Protein AF-A0A7G2LZW8-F1 (afdb_monomer)

Foldseek 3Di:
DPDAQEDEEEDPLDWDWDWDPDDDPPQPQATRIYTYHHAQDDPDAPVAFHWGWDWDDDPFKTKIFIFGQDPVVNDTDTPDIWMATSNRRHTDD

Sequence (93 aa):
DCGADLILSGHLHIWHAGTFAHPAPEHDGHLAIQLHAGTSLSSRQRGEPNDFNLIDISPLHVNLARISFDDSKKAFTKAEARQFDRASGEFVV

Structure (mmCIF, N/CA/C/O backbone):
data_AF-A0A7G2LZW8-F1
#
_entry.id   AF-A0A7G2LZW8-F1
#
loop_
_atom_site.group_PDB
_atom_site.id
_atom_site.type_symbol
_atom_site.label_atom_id
_atom_site.label_alt_id
_atom_site.label_comp_id
_atom_site.label_asym_id
_atom_site.label_entity_id
_atom_site.label_seq_id
_atom_site.pdbx_PDB_ins_code
_atom_site.Cartn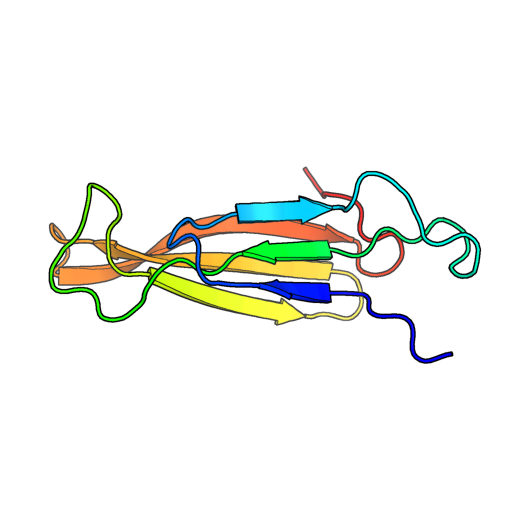_x
_atom_site.Cartn_y
_atom_site.Cartn_z
_atom_site.occupancy
_atom_site.B_iso_or_equiv
_atom_site.auth_seq_id
_atom_site.auth_comp_id
_atom_site.auth_asym_id
_atom_site.auth_atom_id
_atom_site.pdbx_PDB_model_num
ATOM 1 N N . ASP A 1 1 ? 21.431 -7.153 -9.621 1.00 53.16 1 ASP A N 1
ATOM 2 C CA . ASP A 1 1 ? 20.778 -6.222 -8.686 1.00 53.16 1 ASP A CA 1
ATOM 3 C C . ASP A 1 1 ? 19.453 -6.773 -8.211 1.00 53.16 1 ASP A C 1
ATOM 5 O O . ASP A 1 1 ? 18.742 -7.390 -8.995 1.00 53.16 1 ASP A O 1
ATOM 9 N N . CYS A 1 2 ? 19.144 -6.615 -6.928 1.00 57.41 2 CYS A N 1
ATOM 10 C CA . CYS A 1 2 ? 17.820 -6.886 -6.376 1.00 57.41 2 CYS A CA 1
ATOM 11 C C . CYS A 1 2 ? 17.090 -5.548 -6.226 1.00 57.41 2 CYS A C 1
ATOM 13 O O . CYS A 1 2 ? 17.040 -4.968 -5.144 1.00 57.41 2 CYS A O 1
ATOM 15 N N . GLY A 1 3 ? 16.593 -5.033 -7.349 1.00 76.75 3 GLY A N 1
ATOM 16 C CA . GLY A 1 3 ? 15.758 -3.842 -7.371 1.00 76.75 3 GLY A CA 1
ATOM 17 C C . GLY A 1 3 ? 14.494 -4.023 -6.535 1.00 76.75 3 GLY A C 1
ATOM 18 O O . GLY A 1 3 ? 13.851 -5.065 -6.627 1.00 76.75 3 GLY A O 1
ATOM 19 N N . ALA A 1 4 ? 14.155 -3.044 -5.696 1.00 85.31 4 ALA A N 1
ATOM 20 C CA . ALA A 1 4 ? 12.954 -3.101 -4.868 1.00 85.31 4 ALA A CA 1
ATOM 21 C C . ALA A 1 4 ? 11.782 -2.375 -5.545 1.00 85.31 4 ALA A C 1
ATOM 23 O O . ALA A 1 4 ? 11.878 -1.176 -5.798 1.00 85.31 4 ALA A O 1
ATOM 24 N N . ASP A 1 5 ? 10.668 -3.083 -5.747 1.00 88.25 5 ASP A N 1
ATOM 25 C CA . ASP A 1 5 ? 9.424 -2.503 -6.283 1.00 88.25 5 ASP A CA 1
ATOM 26 C C . ASP A 1 5 ? 8.602 -1.770 -5.206 1.00 88.25 5 ASP A C 1
ATOM 28 O O . ASP A 1 5 ? 7.831 -0.858 -5.493 1.00 88.25 5 ASP A O 1
ATOM 32 N N . LEU A 1 6 ? 8.742 -2.179 -3.939 1.00 92.31 6 LEU A N 1
ATOM 33 C CA . LEU A 1 6 ? 7.995 -1.643 -2.800 1.00 92.31 6 LEU A CA 1
ATOM 34 C C . LEU A 1 6 ? 8.914 -1.465 -1.590 1.00 92.31 6 LEU A C 1
ATOM 36 O O . LEU A 1 6 ? 9.520 -2.420 -1.101 1.00 92.31 6 LEU A O 1
ATOM 40 N N . ILE A 1 7 ? 8.962 -0.245 -1.065 1.00 92.75 7 ILE A N 1
ATOM 41 C CA . ILE A 1 7 ? 9.725 0.130 0.125 1.00 92.75 7 ILE A CA 1
ATOM 42 C C . ILE A 1 7 ? 8.754 0.384 1.277 1.00 92.75 7 ILE A C 1
ATOM 44 O O . ILE A 1 7 ? 7.895 1.266 1.216 1.00 92.75 7 ILE A O 1
ATOM 48 N N . LEU A 1 8 ? 8.923 -0.384 2.356 1.00 95.56 8 LEU A N 1
ATOM 49 C CA . LEU A 1 8 ? 8.127 -0.279 3.577 1.00 95.56 8 LEU A CA 1
ATOM 50 C C . LEU A 1 8 ? 8.862 0.572 4.613 1.00 95.56 8 LEU A C 1
ATOM 52 O O . LEU A 1 8 ? 10.011 0.297 4.953 1.00 95.56 8 LEU A O 1
ATOM 56 N N . SER A 1 9 ? 8.200 1.607 5.118 1.00 93.81 9 SER A N 1
ATOM 57 C CA . SER A 1 9 ? 8.747 2.552 6.097 1.00 93.81 9 SER A CA 1
ATOM 58 C C . SER A 1 9 ? 7.787 2.763 7.272 1.00 93.81 9 SER A C 1
ATOM 60 O O . SER A 1 9 ? 6.599 2.462 7.188 1.00 93.81 9 SER A O 1
ATOM 62 N N . GLY A 1 10 ? 8.309 3.264 8.391 1.00 90.31 10 GLY A N 1
ATOM 63 C CA . GLY A 1 10 ? 7.544 3.574 9.604 1.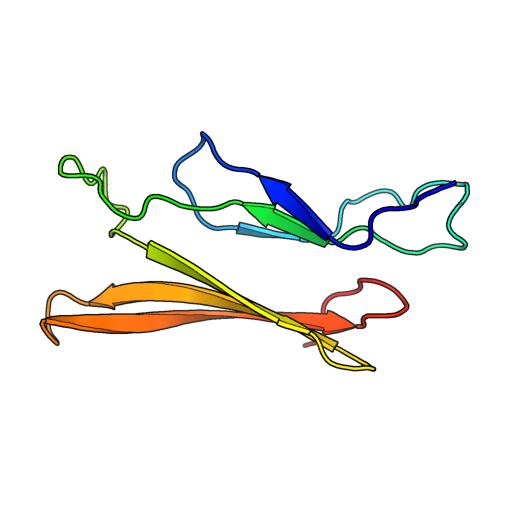00 90.31 10 GLY A CA 1
ATOM 64 C C . GLY A 1 10 ? 8.148 4.773 10.336 1.00 90.31 10 GLY A C 1
ATOM 65 O O . GLY A 1 10 ? 8.763 5.621 9.706 1.00 90.31 10 GLY A O 1
ATOM 66 N N . HIS A 1 11 ? 8.030 4.850 11.663 1.00 89.00 11 HIS A N 1
ATOM 67 C CA . HIS A 1 11 ? 8.568 5.926 12.525 1.00 89.00 11 HIS A CA 1
ATOM 68 C C . HIS A 1 11 ? 7.752 7.229 12.587 1.00 89.00 11 HIS A C 1
ATOM 70 O O . HIS A 1 11 ? 7.612 7.775 13.677 1.00 89.00 11 HIS A O 1
ATOM 76 N N . LEU A 1 12 ? 7.156 7.712 11.491 1.00 86.75 12 LEU A N 1
ATOM 77 C CA . LEU A 1 12 ? 6.397 8.984 11.544 1.00 86.75 12 LEU A CA 1
ATOM 78 C C . LEU A 1 12 ? 4.971 8.842 12.099 1.00 86.75 12 LEU A C 1
ATOM 80 O O . LEU A 1 12 ? 4.350 9.855 12.399 1.00 86.75 12 LEU A O 1
ATOM 84 N N . HIS A 1 13 ? 4.464 7.612 12.251 1.00 88.38 13 HIS A N 1
ATOM 85 C CA . HIS A 1 13 ? 3.107 7.317 12.739 1.00 88.38 13 HIS A CA 1
ATOM 86 C C . HIS A 1 13 ? 2.002 7.955 11.874 1.00 88.38 13 HIS A C 1
ATOM 88 O O . HIS A 1 13 ? 0.935 8.295 12.376 1.00 88.38 13 HIS A O 1
ATOM 94 N N . ILE A 1 14 ? 2.267 8.118 10.578 1.00 87.81 14 ILE A N 1
ATOM 95 C CA . ILE A 1 14 ? 1.345 8.688 9.595 1.00 87.81 14 ILE A CA 1
ATOM 96 C C . ILE A 1 14 ? 1.253 7.694 8.445 1.00 87.81 14 ILE A C 1
ATOM 98 O O . ILE A 1 14 ? 2.264 7.141 8.027 1.00 87.81 14 ILE A O 1
ATOM 102 N N . TRP A 1 15 ? 0.059 7.456 7.924 1.00 93.62 15 TRP A N 1
ATOM 103 C CA . TRP A 1 15 ? -0.086 6.610 6.749 1.00 93.62 15 TRP A CA 1
ATOM 104 C C . TRP A 1 15 ? 0.179 7.400 5.463 1.00 93.62 15 TRP A C 1
ATOM 106 O O . TRP A 1 15 ? -0.322 8.513 5.308 1.00 93.62 15 TRP A O 1
ATOM 116 N N . HIS A 1 16 ? 0.934 6.822 4.529 1.00 94.50 16 HIS A N 1
ATOM 117 C CA . HIS A 1 16 ? 1.123 7.382 3.188 1.00 94.50 16 HIS A CA 1
ATOM 118 C C . HIS A 1 16 ? 1.440 6.278 2.178 1.00 94.50 16 HIS A C 1
ATOM 120 O O . HIS A 1 16 ? 2.230 5.384 2.477 1.00 94.50 16 HIS A O 1
ATOM 126 N N . ALA A 1 17 ? 0.893 6.378 0.967 1.00 96.25 17 ALA A N 1
ATOM 127 C CA . ALA A 1 17 ? 1.279 5.540 -0.162 1.00 96.25 17 ALA A CA 1
ATOM 128 C C . ALA A 1 17 ? 1.443 6.386 -1.430 1.00 96.25 17 ALA A C 1
ATOM 130 O O . ALA A 1 17 ? 0.532 7.126 -1.801 1.00 96.25 17 ALA A O 1
ATOM 131 N N . GLY A 1 18 ? 2.585 6.250 -2.102 1.00 94.56 18 GLY A N 1
ATOM 132 C CA . GLY A 1 18 ? 2.915 6.985 -3.326 1.00 94.56 18 GLY A CA 1
ATOM 133 C C . GLY A 1 18 ? 4.130 6.390 -4.032 1.00 94.56 18 GLY A C 1
ATOM 134 O O . GLY A 1 18 ? 4.637 5.356 -3.612 1.00 94.56 18 GLY A O 1
ATOM 135 N N . THR A 1 19 ? 4.606 7.038 -5.090 1.00 92.25 19 THR A N 1
ATOM 136 C CA . THR A 1 19 ? 5.823 6.636 -5.809 1.00 92.25 19 THR A CA 1
ATOM 137 C C . THR A 1 19 ? 6.996 7.535 -5.444 1.00 92.25 19 THR A C 1
ATOM 139 O O . THR A 1 19 ? 6.813 8.703 -5.089 1.00 92.25 19 THR A O 1
ATOM 142 N N . PHE A 1 20 ? 8.220 7.018 -5.541 1.00 87.25 20 PHE A N 1
ATOM 143 C CA . PHE A 1 20 ? 9.396 7.885 -5.511 1.00 87.25 20 PHE A CA 1
ATOM 144 C C . PHE A 1 20 ? 9.441 8.753 -6.775 1.00 87.25 20 PHE A C 1
ATOM 146 O O . PHE A 1 20 ? 9.144 8.291 -7.870 1.00 87.25 20 PHE A O 1
ATOM 153 N N . ALA A 1 21 ? 9.834 10.021 -6.628 1.00 79.44 21 ALA A N 1
ATOM 154 C CA . ALA A 1 21 ? 9.831 10.992 -7.728 1.00 79.44 21 ALA A CA 1
ATOM 155 C C . ALA A 1 21 ? 10.870 10.703 -8.826 1.00 79.44 21 ALA A C 1
ATOM 157 O O . ALA A 1 21 ? 10.751 11.214 -9.939 1.00 79.44 21 ALA A O 1
ATOM 158 N N . HIS A 1 22 ? 11.905 9.922 -8.511 1.00 77.12 22 HIS A N 1
ATOM 159 C CA . HIS A 1 22 ? 12.990 9.615 -9.432 1.00 77.12 22 HIS A CA 1
ATOM 160 C C . HIS A 1 22 ? 13.103 8.100 -9.616 1.00 77.12 22 HIS A C 1
ATOM 162 O O . HIS A 1 22 ? 13.322 7.402 -8.621 1.00 77.12 22 HIS A O 1
ATOM 168 N N . PRO A 1 23 ? 12.978 7.590 -10.855 1.00 72.88 23 PRO A N 1
ATOM 169 C CA . PRO A 1 23 ? 13.265 6.192 -11.137 1.00 72.88 23 PRO A CA 1
ATOM 170 C C . PRO A 1 23 ? 14.747 5.916 -10.882 1.00 72.88 23 PRO A C 1
ATOM 172 O O . PRO A 1 23 ? 15.603 6.776 -11.118 1.00 72.88 23 PRO A O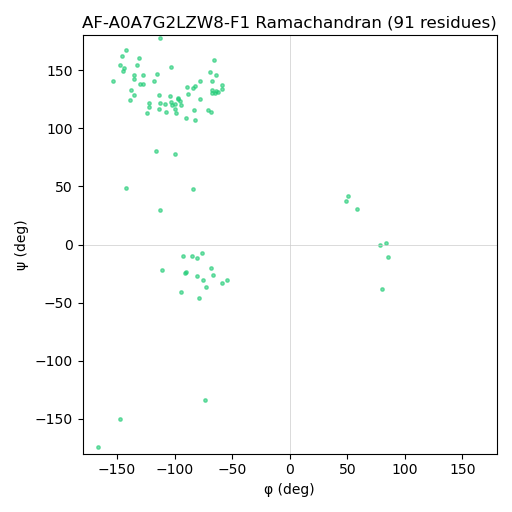 1
AT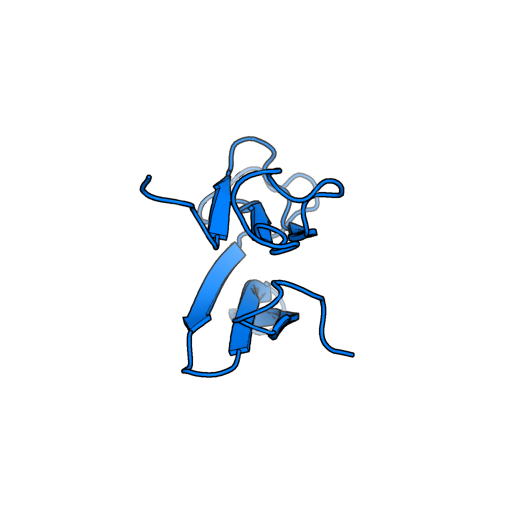OM 175 N N . ALA A 1 24 ? 15.059 4.708 -10.414 1.00 67.38 24 ALA A N 1
ATOM 176 C CA . ALA A 1 24 ? 16.444 4.263 -10.366 1.00 67.38 24 ALA A CA 1
ATOM 177 C C . ALA A 1 24 ? 16.966 4.158 -11.816 1.00 67.38 24 ALA A C 1
ATOM 179 O O . ALA A 1 24 ? 16.287 3.543 -12.644 1.00 67.38 24 ALA A O 1
ATOM 180 N N . PRO A 1 25 ? 18.135 4.739 -12.156 1.00 63.88 25 PRO A N 1
ATOM 181 C CA . PRO A 1 25 ? 18.675 4.704 -13.519 1.00 63.88 25 PRO A CA 1
ATOM 182 C C . PRO A 1 25 ? 18.811 3.282 -14.078 1.00 63.88 25 PRO A C 1
ATOM 184 O O . PRO A 1 25 ? 18.675 3.073 -15.280 1.00 63.88 25 PRO A O 1
ATOM 187 N N . GLU A 1 26 ? 19.053 2.306 -13.202 1.00 69.56 26 GLU A N 1
ATOM 188 C CA . GLU A 1 26 ? 19.156 0.885 -13.537 1.00 69.56 26 GLU A CA 1
ATOM 189 C C . GLU A 1 26 ? 17.819 0.159 -13.800 1.00 69.56 26 GLU A C 1
ATOM 191 O O . GLU A 1 26 ? 17.854 -0.996 -14.221 1.00 69.56 26 GLU A O 1
ATOM 196 N N . HIS A 1 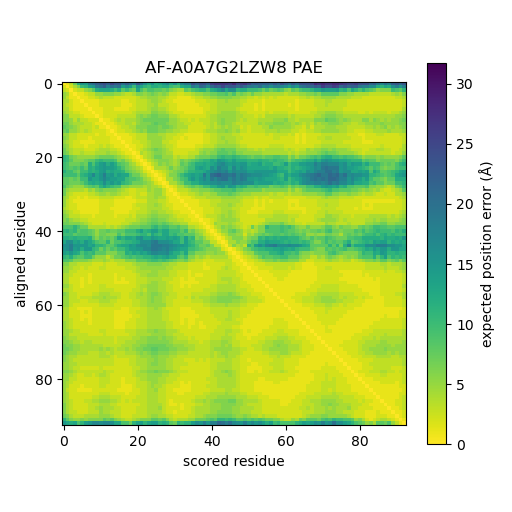27 ? 16.650 0.775 -13.578 1.00 68.56 27 HIS A N 1
ATOM 197 C CA . HIS A 1 27 ? 15.351 0.076 -13.601 1.00 68.56 27 HIS A CA 1
ATOM 198 C C . HIS A 1 27 ? 14.402 0.473 -14.747 1.00 68.56 27 HIS A C 1
ATOM 200 O O . HIS A 1 27 ? 13.189 0.422 -14.574 1.00 68.56 27 HIS A O 1
ATOM 206 N N . ASP A 1 28 ? 14.917 0.877 -15.912 1.00 75.31 28 ASP A N 1
ATOM 207 C CA . ASP A 1 28 ? 14.108 1.109 -17.131 1.00 75.31 28 ASP A CA 1
ATOM 208 C C . ASP A 1 28 ? 12.852 1.989 -16.910 1.00 75.31 28 ASP A C 1
ATOM 210 O O . ASP A 1 28 ? 11.773 1.744 -17.441 1.00 75.31 28 ASP A O 1
ATOM 214 N N . GLY A 1 29 ? 12.974 3.010 -16.053 1.00 77.38 29 GLY A N 1
ATOM 215 C CA . GLY A 1 29 ? 11.874 3.926 -15.732 1.00 77.38 29 GLY A CA 1
ATOM 216 C C . GLY A 1 29 ? 10.891 3.446 -14.656 1.00 77.38 29 GLY A C 1
ATOM 217 O O . GLY A 1 29 ? 9.976 4.198 -14.328 1.00 77.38 29 GLY A O 1
ATOM 218 N N . HIS A 1 30 ? 11.085 2.266 -14.059 1.00 84.44 30 HIS A N 1
ATOM 219 C CA . HIS A 1 30 ? 10.281 1.791 -12.930 1.00 84.44 30 HIS A CA 1
ATOM 220 C C . HIS A 1 30 ? 10.425 2.704 -11.702 1.00 84.44 30 HIS A C 1
ATOM 222 O O . HIS A 1 30 ? 11.537 3.021 -11.253 1.00 84.44 30 HIS A O 1
ATOM 228 N N . LEU A 1 31 ? 9.286 3.085 -11.124 1.00 89.25 31 LEU A N 1
ATOM 229 C CA . LEU A 1 31 ? 9.204 3.869 -9.898 1.00 89.25 31 LEU A CA 1
ATOM 230 C C . LEU A 1 31 ? 8.932 2.944 -8.714 1.00 89.25 31 LEU A C 1
ATOM 232 O O . LEU A 1 31 ? 7.858 2.361 -8.608 1.00 89.25 31 LEU A O 1
ATOM 236 N N . ALA A 1 32 ? 9.868 2.875 -7.767 1.00 91.00 32 ALA A N 1
ATOM 237 C CA . ALA A 1 32 ? 9.599 2.174 -6.520 1.00 91.00 32 ALA A CA 1
ATOM 238 C C . ALA A 1 32 ? 8.383 2.802 -5.812 1.00 91.00 32 ALA A C 1
ATOM 240 O O . ALA A 1 32 ? 8.242 4.030 -5.719 1.00 91.00 32 ALA A O 1
ATOM 241 N N . ILE A 1 33 ? 7.512 1.952 -5.282 1.00 94.38 33 ILE A N 1
ATOM 242 C CA . ILE A 1 33 ? 6.365 2.356 -4.477 1.00 94.38 33 ILE A CA 1
ATOM 243 C C . ILE A 1 33 ? 6.845 2.556 -3.037 1.00 94.38 33 ILE A C 1
ATOM 245 O O . ILE A 1 33 ? 7.568 1.732 -2.479 1.00 94.38 33 ILE A O 1
ATOM 249 N N . GLN A 1 34 ? 6.431 3.645 -2.405 1.00 94.69 34 GLN A N 1
ATOM 250 C CA . GLN A 1 34 ? 6.661 3.922 -0.995 1.00 94.69 34 GLN A CA 1
ATOM 251 C C . GLN A 1 34 ? 5.377 3.688 -0.205 1.00 94.69 34 GLN A C 1
ATOM 253 O O . GLN A 1 34 ? 4.343 4.285 -0.505 1.00 94.69 34 GLN A O 1
ATOM 258 N N . LEU A 1 35 ? 5.465 2.890 0.859 1.00 96.62 35 LEU A N 1
ATOM 259 C CA . LEU A 1 35 ? 4.402 2.736 1.846 1.00 96.62 35 LEU A CA 1
ATOM 260 C C . LEU A 1 35 ? 4.916 3.095 3.240 1.00 96.62 35 LEU A C 1
ATOM 262 O O . LEU A 1 35 ? 5.800 2.429 3.782 1.00 96.62 35 LEU A O 1
ATOM 266 N N . HIS A 1 36 ? 4.322 4.124 3.837 1.00 95.56 36 HIS A N 1
ATOM 267 C CA . HIS A 1 36 ? 4.579 4.539 5.210 1.00 95.56 36 HIS A CA 1
ATOM 268 C C . HIS A 1 36 ? 3.489 4.013 6.137 1.00 95.56 36 HIS A C 1
ATOM 270 O O . HIS A 1 36 ? 2.307 4.288 5.938 1.00 95.56 36 HIS A O 1
ATOM 276 N N . ALA A 1 37 ? 3.879 3.227 7.134 1.00 92.88 37 ALA A N 1
ATOM 277 C CA . ALA A 1 37 ? 2.971 2.716 8.147 1.00 92.88 37 ALA A CA 1
ATOM 278 C C . ALA A 1 37 ? 2.639 3.787 9.196 1.00 92.88 37 ALA A C 1
ATOM 280 O O . ALA A 1 37 ? 3.518 4.527 9.655 1.00 92.88 37 ALA A O 1
ATOM 281 N N . GLY A 1 38 ? 1.372 3.802 9.621 1.00 90.75 38 GLY A N 1
ATOM 282 C CA . GLY A 1 38 ? 0.933 4.504 10.818 1.00 90.75 38 GLY A CA 1
ATOM 283 C C . GLY A 1 38 ? 1.378 3.775 12.089 1.00 90.75 38 GLY A C 1
ATOM 284 O O . GLY A 1 38 ? 2.535 3.374 12.240 1.00 90.75 38 GLY A O 1
ATOM 285 N N . THR A 1 39 ? 0.466 3.609 13.042 1.00 89.06 39 THR A N 1
ATOM 286 C CA . THR A 1 39 ? 0.732 2.876 14.288 1.00 89.06 39 THR A CA 1
ATOM 2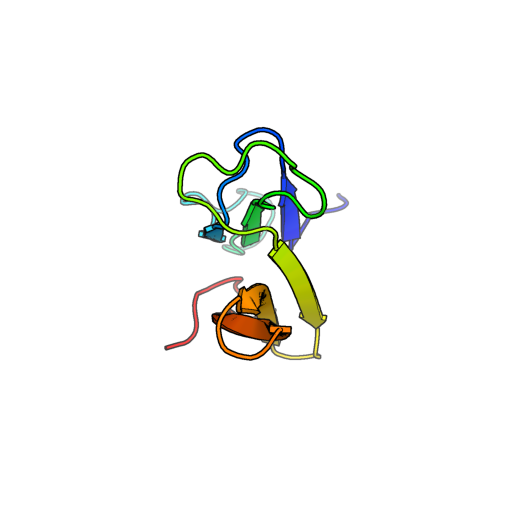87 C C . THR A 1 39 ? -0.445 1.979 14.638 1.00 89.06 39 THR A C 1
ATOM 289 O O . THR A 1 39 ? -1.583 2.423 14.606 1.00 89.06 39 THR A O 1
ATOM 292 N N . SER A 1 40 ? -0.191 0.718 14.988 1.00 85.00 40 SER A N 1
ATOM 293 C CA . SER A 1 40 ? -1.257 -0.261 15.241 1.00 85.00 40 SER A CA 1
ATOM 294 C C . SER A 1 40 ? -1.723 -0.313 16.697 1.00 85.00 40 SER A C 1
ATOM 296 O O . SER A 1 40 ? -2.848 -0.729 16.966 1.00 85.00 40 SER A O 1
ATOM 298 N N . LEU A 1 41 ? -0.877 0.099 17.647 1.00 80.62 41 LEU A N 1
ATOM 299 C CA . LEU A 1 41 ? -1.102 -0.070 19.089 1.00 80.62 41 LEU A CA 1
ATOM 300 C C . LEU A 1 41 ? -0.622 1.145 19.896 1.00 80.62 41 LEU A C 1
ATOM 302 O O . LEU A 1 41 ? 0.085 1.014 20.896 1.00 80.62 41 LEU A O 1
ATOM 306 N N . SER A 1 42 ? -1.006 2.349 19.479 1.00 81.06 42 SER A N 1
ATOM 307 C CA . SER A 1 42 ? -0.786 3.549 20.281 1.00 81.06 42 SER A CA 1
ATOM 308 C C . SER A 1 42 ? -1.955 3.792 21.235 1.00 81.06 42 SER A C 1
ATOM 310 O O . SER A 1 42 ? -3.115 3.848 20.824 1.00 81.06 42 SER A O 1
ATOM 312 N N . SER A 1 43 ? -1.643 3.993 22.517 1.00 75.81 43 SER A N 1
ATOM 313 C CA . SER A 1 43 ? -2.567 4.553 23.516 1.00 75.81 43 SER A CA 1
ATOM 314 C C . SER A 1 43 ? -2.571 6.087 23.516 1.00 75.81 43 SER A C 1
ATOM 316 O O . SER A 1 43 ? -3.420 6.710 24.150 1.00 75.81 43 SER A O 1
ATOM 318 N N . ARG A 1 44 ? -1.631 6.713 22.792 1.00 75.81 44 ARG A N 1
ATOM 319 C CA . ARG A 1 44 ? -1.511 8.166 22.634 1.00 75.81 44 ARG A CA 1
ATOM 320 C C . ARG A 1 44 ? -1.725 8.538 21.169 1.00 75.81 44 ARG A C 1
ATOM 322 O O . ARG A 1 44 ? -0.775 8.745 20.414 1.00 75.81 44 ARG A O 1
ATOM 329 N N . GLN A 1 45 ? -2.988 8.606 20.778 1.00 67.00 45 GLN A N 1
ATOM 330 C CA . GLN A 1 45 ? -3.420 8.941 19.424 1.00 67.00 45 GLN A CA 1
ATOM 331 C C . GLN A 1 45 ? -3.415 10.469 19.270 1.00 67.00 45 GLN A C 1
ATOM 333 O O . GLN A 1 45 ? -4.215 11.173 19.881 1.00 67.00 45 GLN A O 1
ATOM 338 N N . ARG A 1 46 ? -2.454 11.026 18.522 1.00 79.00 46 ARG A N 1
ATOM 339 C CA . ARG A 1 46 ? -2.324 12.482 18.289 1.00 79.00 46 ARG 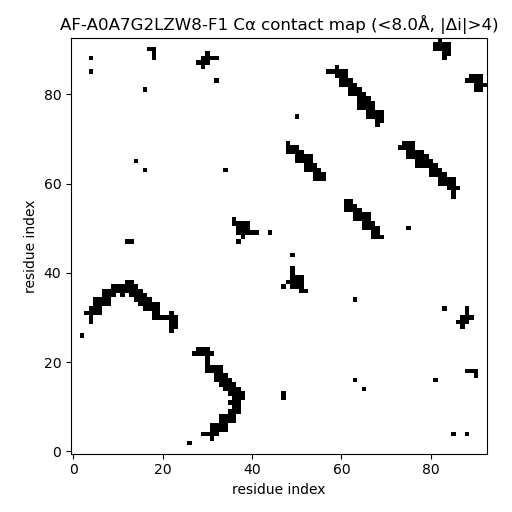A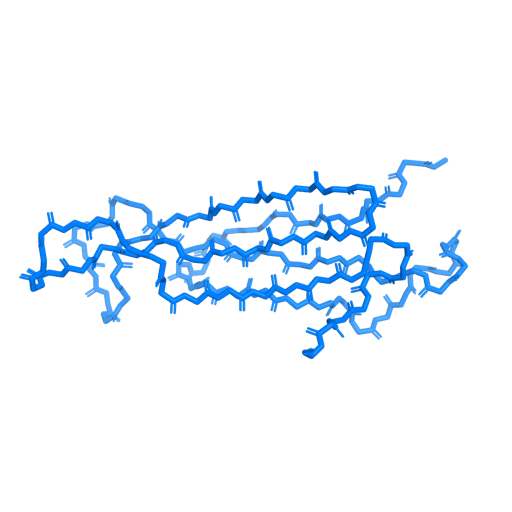 CA 1
ATOM 340 C C . ARG A 1 46 ? -3.229 12.940 17.139 1.00 79.00 46 ARG A C 1
ATOM 342 O O . ARG A 1 46 ? -2.769 13.614 16.229 1.00 79.00 46 ARG A O 1
ATOM 349 N N . GLY A 1 47 ? -4.491 12.517 17.166 1.00 77.94 47 GLY A N 1
ATOM 350 C CA . GLY A 1 47 ? -5.439 12.697 16.061 1.00 77.94 47 GLY A CA 1
ATOM 351 C C . GLY A 1 47 ? -5.370 11.614 14.978 1.00 77.94 47 GLY A C 1
ATOM 352 O O . GLY A 1 47 ? -6.283 11.531 14.170 1.00 77.94 47 GLY A O 1
ATOM 353 N N . GLU A 1 48 ? -4.353 10.748 15.004 1.00 79.38 48 GLU A N 1
ATOM 354 C CA . GLU A 1 48 ? -4.252 9.577 14.125 1.00 79.38 48 GLU A CA 1
ATOM 355 C C . GLU A 1 48 ? -4.816 8.330 14.828 1.00 79.38 48 GLU A C 1
ATOM 357 O O . GLU A 1 48 ? -4.304 7.962 15.896 1.00 79.38 48 GLU A O 1
ATOM 362 N N . PRO A 1 49 ? -5.857 7.677 14.278 1.00 87.44 49 PRO A N 1
ATOM 363 C CA . PRO A 1 49 ? -6.348 6.413 14.809 1.00 87.44 49 PRO A CA 1
ATOM 364 C C . PRO A 1 49 ? -5.310 5.301 14.637 1.00 87.44 49 PRO A C 1
ATOM 366 O O . PRO A 1 49 ? -4.446 5.369 13.763 1.00 87.44 49 PRO A O 1
ATOM 369 N N . ASN A 1 50 ? -5.427 4.242 15.441 1.00 92.50 50 ASN A N 1
ATOM 370 C CA . ASN A 1 50 ? -4.613 3.053 15.219 1.00 92.50 50 ASN A CA 1
ATOM 371 C C . ASN A 1 50 ? -4.959 2.412 13.869 1.00 92.50 50 ASN A C 1
ATOM 373 O O . ASN A 1 50 ? -6.134 2.174 13.575 1.00 92.50 50 ASN A O 1
ATOM 377 N N . ASP A 1 51 ? -3.937 2.090 13.085 1.00 94.25 51 ASP A N 1
ATOM 378 C CA . ASP A 1 51 ? -4.071 1.496 11.764 1.00 94.25 51 ASP A CA 1
ATOM 379 C C . ASP A 1 51 ? -2.997 0.447 11.463 1.00 94.25 51 ASP A C 1
ATOM 381 O O . ASP A 1 51 ? -2.005 0.282 12.178 1.00 94.25 51 ASP A O 1
ATOM 385 N N . PHE A 1 52 ? -3.233 -0.298 10.391 1.00 95.19 52 PHE A N 1
ATOM 386 C CA . PHE A 1 52 ? -2.248 -1.160 9.765 1.00 95.19 52 PHE A CA 1
ATOM 387 C C . PHE A 1 52 ? -2.459 -1.201 8.252 1.00 95.19 52 PHE A C 1
ATOM 389 O O . PHE A 1 52 ? -3.529 -0.876 7.731 1.00 95.19 52 PHE A O 1
ATOM 396 N N . ASN A 1 53 ? -1.422 -1.636 7.545 1.00 96.81 53 ASN A N 1
ATOM 397 C CA . ASN A 1 53 ? -1.445 -1.757 6.096 1.00 96.81 53 ASN A CA 1
ATOM 398 C C . ASN A 1 53 ? -1.950 -3.132 5.666 1.00 96.81 53 ASN A C 1
ATOM 400 O O . ASN A 1 53 ? -1.486 -4.153 6.174 1.00 96.81 53 ASN A O 1
ATOM 404 N N . LEU A 1 54 ? -2.838 -3.156 4.677 1.00 97.25 54 LEU A N 1
ATOM 405 C CA . LEU A 1 54 ? -3.120 -4.336 3.870 1.00 97.25 54 LEU A CA 1
ATOM 406 C C . LEU A 1 54 ? -2.432 -4.164 2.513 1.00 97.25 54 LEU A C 1
ATOM 408 O O . LEU A 1 54 ? -2.678 -3.179 1.818 1.00 97.25 54 LEU A O 1
ATOM 412 N N . ILE A 1 55 ? -1.572 -5.120 2.167 1.00 97.88 55 ILE A N 1
ATOM 413 C CA . ILE A 1 55 ? -0.816 -5.160 0.913 1.00 97.88 55 ILE A CA 1
ATOM 414 C C . ILE A 1 55 ? -1.324 -6.363 0.121 1.00 97.88 55 ILE A C 1
ATOM 416 O O . ILE A 1 55 ? -1.192 -7.496 0.581 1.00 97.88 55 ILE A O 1
ATOM 420 N N . ASP A 1 56 ? -1.908 -6.114 -1.046 1.00 97.81 56 ASP A N 1
ATOM 421 C CA . ASP A 1 56 ? -2.425 -7.146 -1.945 1.00 97.81 56 ASP A CA 1
ATOM 422 C C . ASP A 1 56 ? -1.771 -6.996 -3.325 1.00 97.81 56 ASP A C 1
ATOM 424 O O . ASP A 1 56 ? -1.944 -5.985 -4.010 1.00 97.81 56 ASP A O 1
ATOM 428 N N . ILE A 1 57 ? -0.961 -7.988 -3.699 1.00 97.00 57 ILE A N 1
ATOM 429 C CA . ILE A 1 57 ? -0.114 -7.965 -4.894 1.00 97.00 57 ILE A CA 1
ATOM 430 C C . ILE A 1 57 ? -0.625 -9.009 -5.880 1.00 97.00 57 ILE A C 1
ATOM 432 O O . ILE A 1 57 ? -0.646 -10.206 -5.599 1.00 97.00 57 ILE A O 1
ATOM 436 N N . SER A 1 58 ? -0.965 -8.543 -7.075 1.00 96.19 58 SER A N 1
ATOM 437 C CA . SER A 1 58 ? -1.395 -9.361 -8.207 1.00 96.19 58 SER A CA 1
ATOM 438 C C . SER A 1 58 ? -0.348 -9.319 -9.335 1.00 96.19 58 SER A C 1
ATOM 440 O O . SER A 1 58 ? 0.676 -8.635 -9.219 1.00 96.19 58 SER A O 1
ATOM 442 N N . PRO A 1 59 ? -0.544 -10.045 -10.450 1.00 95.56 59 PRO A N 1
ATOM 443 C CA . PRO A 1 59 ? 0.357 -9.950 -11.598 1.00 95.56 59 PRO A CA 1
ATOM 444 C C . PRO A 1 59 ? 0.475 -8.541 -12.196 1.00 95.56 59 PRO A C 1
ATOM 446 O O . PRO A 1 59 ? 1.555 -8.194 -12.657 1.00 95.56 59 PRO A O 1
ATOM 449 N N . LEU A 1 60 ? -0.598 -7.742 -12.165 1.00 95.19 60 LEU A N 1
ATOM 450 C CA . LEU A 1 60 ? -0.644 -6.421 -12.813 1.00 95.19 60 LEU A CA 1
ATOM 451 C C . LEU A 1 60 ? -0.683 -5.251 -11.830 1.00 95.19 60 LEU A C 1
ATOM 453 O O . LEU A 1 60 ? -0.316 -4.142 -12.194 1.00 95.19 60 LEU A O 1
ATOM 457 N N . HIS A 1 61 ? -1.105 -5.481 -10.587 1.00 96.81 61 HIS A N 1
ATOM 458 C CA . HIS A 1 61 ? -1.369 -4.395 -9.647 1.00 96.81 61 HIS A CA 1
ATOM 459 C C . HIS A 1 61 ? -0.801 -4.649 -8.261 1.00 96.81 61 HIS A C 1
ATOM 461 O O . HIS A 1 61 ? -0.850 -5.777 -7.758 1.00 96.81 61 HIS A O 1
ATOM 467 N N . VAL A 1 62 ? -0.377 -3.562 -7.621 1.00 97.50 62 VAL A N 1
ATOM 468 C CA . VAL A 1 62 ? -0.118 -3.473 -6.183 1.00 97.50 62 VAL A CA 1
ATOM 469 C C . VAL A 1 62 ? -1.232 -2.640 -5.553 1.00 97.50 62 VAL A C 1
ATOM 471 O O . VAL A 1 62 ? -1.359 -1.448 -5.821 1.00 97.50 62 VAL A O 1
ATOM 474 N N . ASN A 1 63 ? -2.054 -3.267 -4.715 1.00 98.00 63 ASN A N 1
ATOM 475 C CA . ASN A 1 63 ? -3.130 -2.612 -3.981 1.00 98.00 63 ASN A CA 1
ATOM 476 C C . ASN A 1 63 ? -2.700 -2.399 -2.531 1.00 98.00 63 ASN A C 1
ATOM 478 O O . ASN A 1 63 ? -2.429 -3.356 -1.803 1.00 98.00 63 ASN A O 1
ATOM 482 N N . LEU A 1 64 ? -2.671 -1.143 -2.102 1.00 98.00 64 LEU A N 1
ATOM 483 C CA . LEU A 1 64 ? -2.310 -0.749 -0.747 1.00 98.00 64 LEU A CA 1
ATOM 484 C C . LEU A 1 64 ? -3.532 -0.153 -0.065 1.00 98.00 64 LEU A C 1
ATOM 486 O O . LEU A 1 64 ? -4.166 0.747 -0.609 1.00 98.00 64 LEU A O 1
ATOM 490 N N . ALA A 1 65 ? -3.865 -0.631 1.127 1.00 97.56 65 ALA A N 1
ATOM 491 C CA . ALA A 1 65 ? -4.968 -0.088 1.906 1.00 97.56 65 ALA A CA 1
ATOM 492 C C . ALA A 1 65 ? -4.554 0.226 3.343 1.00 97.56 65 ALA A C 1
ATOM 494 O O . ALA A 1 65 ? -3.885 -0.575 3.997 1.00 97.56 65 ALA A O 1
ATOM 495 N N . ARG A 1 66 ? -5.024 1.371 3.843 1.00 97.19 66 ARG A N 1
ATOM 496 C CA . ARG A 1 66 ? -5.022 1.714 5.265 1.00 97.19 66 ARG A CA 1
ATOM 497 C C . ARG A 1 66 ? -6.241 1.080 5.914 1.00 97.19 66 ARG A C 1
ATOM 499 O O . ARG A 1 66 ? -7.377 1.445 5.595 1.00 97.19 66 ARG A O 1
ATOM 506 N N . ILE A 1 67 ? -6.021 0.156 6.836 1.00 97.19 67 ILE A N 1
ATOM 507 C CA . ILE A 1 67 ? -7.073 -0.382 7.693 1.00 97.19 67 ILE A CA 1
ATOM 508 C C . ILE A 1 67 ? -6.992 0.333 9.034 1.00 97.19 67 ILE A C 1
ATOM 510 O O . ILE A 1 67 ? -6.020 0.166 9.760 1.00 97.19 67 ILE A O 1
ATOM 514 N N . SER A 1 68 ? -8.003 1.132 9.356 1.00 95.31 68 SER A N 1
ATOM 515 C CA . SER A 1 68 ? -8.030 1.988 10.542 1.00 95.31 68 SER A CA 1
ATOM 516 C C . SER A 1 68 ? -9.132 1.555 11.503 1.00 95.31 68 SER A C 1
ATOM 518 O O . SER A 1 68 ? -10.181 1.057 11.076 1.00 95.31 68 SER A O 1
ATOM 520 N N . PHE A 1 69 ? -8.898 1.715 12.803 1.00 92.94 69 PHE A N 1
ATOM 521 C CA . PHE A 1 69 ? -9.925 1.470 13.806 1.00 92.94 69 PHE A CA 1
ATOM 522 C C . PHE A 1 69 ? -11.003 2.560 13.743 1.00 92.94 69 PHE A C 1
ATOM 524 O O . PHE A 1 69 ? -10.747 3.730 14.021 1.00 92.94 69 PHE A O 1
ATOM 531 N N . ASP A 1 70 ? -12.224 2.158 13.398 1.00 92.38 70 ASP A N 1
ATOM 532 C CA . ASP A 1 70 ? -13.412 3.004 13.409 1.00 92.38 70 ASP A CA 1
ATOM 533 C C . ASP A 1 70 ? -14.086 2.903 14.783 1.00 92.38 70 ASP A C 1
ATOM 535 O O . ASP A 1 70 ? -14.687 1.879 15.131 1.00 92.38 70 ASP A O 1
ATOM 539 N N . ASP A 1 71 ? -13.999 3.979 15.567 1.00 89.06 71 ASP A N 1
ATOM 540 C CA . ASP A 1 71 ? -14.547 4.010 16.923 1.00 89.06 71 ASP A CA 1
ATOM 541 C C . ASP A 1 71 ? -16.084 3.932 16.957 1.00 89.06 71 ASP A C 1
ATOM 543 O O . ASP A 1 71 ? -16.648 3.422 17.927 1.00 89.06 71 ASP A O 1
ATOM 547 N N . SER A 1 72 ? -16.772 4.363 15.894 1.00 92.81 72 SER A N 1
ATOM 548 C CA . SER A 1 72 ? -18.237 4.297 15.811 1.00 92.81 72 SER A CA 1
ATOM 549 C C . SER A 1 72 ? -18.731 2.867 15.595 1.00 92.81 72 SER A C 1
ATOM 551 O O . SER A 1 72 ? -19.737 2.456 16.172 1.00 92.81 72 SER A O 1
ATOM 553 N N . LYS A 1 73 ? -17.988 2.085 14.805 1.00 95.12 73 LYS A N 1
ATOM 554 C CA . LYS A 1 73 ? -18.307 0.686 14.487 1.00 95.12 73 LYS A CA 1
ATOM 555 C C . LYS A 1 73 ? -17.635 -0.312 15.425 1.00 95.12 73 LYS A C 1
ATOM 557 O O . LYS A 1 73 ? -17.945 -1.498 15.357 1.00 95.12 73 LYS A O 1
ATOM 562 N N . LYS A 1 74 ? -16.702 0.152 16.265 1.00 93.62 74 LYS A N 1
ATOM 563 C CA . LYS A 1 74 ? -15.829 -0.680 17.111 1.00 93.62 74 LYS A CA 1
ATOM 564 C C . LYS A 1 74 ? -15.140 -1.787 16.306 1.00 93.62 74 LYS A C 1
ATOM 566 O O . LYS A 1 74 ? -15.049 -2.930 16.749 1.00 93.62 74 LYS A O 1
ATOM 571 N N . ALA A 1 75 ? -14.668 -1.443 15.109 1.00 93.56 75 ALA A N 1
ATOM 572 C CA . ALA A 1 75 ? -14.108 -2.394 14.158 1.00 93.56 75 ALA A CA 1
ATOM 573 C C . ALA A 1 75 ? -12.988 -1.771 13.322 1.00 93.56 75 ALA A C 1
ATOM 575 O O . ALA A 1 75 ? -12.967 -0.568 13.073 1.00 93.56 75 ALA A O 1
ATOM 576 N N . PHE A 1 76 ? -12.083 -2.615 12.832 1.00 93.56 76 PHE A N 1
ATOM 577 C CA . PHE A 1 76 ? -11.112 -2.225 11.817 1.00 93.56 76 PHE A CA 1
ATOM 578 C C . PHE A 1 76 ? -11.780 -2.187 10.445 1.00 93.56 76 PHE A C 1
ATOM 580 O O . PHE A 1 76 ? -12.380 -3.170 10.008 1.00 93.56 76 PHE A O 1
ATOM 587 N N . THR A 1 77 ? -11.683 -1.049 9.765 1.00 96.12 77 THR A N 1
ATOM 588 C CA . THR A 1 77 ? -12.310 -0.833 8.458 1.00 96.12 77 THR A CA 1
ATOM 589 C C . THR A 1 77 ? -11.327 -0.210 7.478 1.00 96.12 77 THR A C 1
ATOM 591 O O . THR A 1 77 ? -10.359 0.440 7.874 1.00 96.12 77 THR A O 1
ATOM 594 N N . LYS A 1 78 ? -11.547 -0.432 6.179 1.00 97.00 78 LYS A N 1
ATOM 595 C CA . LYS A 1 78 ? -10.734 0.189 5.131 1.00 97.00 78 LYS A CA 1
ATOM 596 C C . LYS A 1 78 ? -11.022 1.693 5.106 1.00 97.00 78 LYS A C 1
ATOM 598 O O . LYS A 1 78 ? -12.138 2.087 4.783 1.00 97.00 78 LYS A O 1
ATOM 603 N N . ALA A 1 79 ? -10.021 2.495 5.456 1.00 95.19 79 ALA A N 1
ATOM 604 C CA . ALA A 1 79 ? -10.118 3.951 5.525 1.00 95.19 79 ALA A CA 1
ATOM 605 C C . ALA A 1 79 ? -9.641 4.623 4.233 1.00 95.19 79 ALA A C 1
ATOM 607 O O . ALA A 1 79 ? -10.275 5.553 3.750 1.00 95.19 79 ALA A O 1
ATOM 608 N N . GLU A 1 80 ? -8.550 4.125 3.654 1.00 95.69 80 GLU A N 1
ATOM 609 C CA . GLU A 1 80 ? -7.985 4.633 2.404 1.00 95.69 80 GLU A CA 1
ATOM 610 C C . GLU A 1 80 ? -7.412 3.473 1.586 1.00 95.69 80 GLU A C 1
ATOM 612 O O . GLU A 1 80 ? -7.011 2.449 2.150 1.00 95.69 80 GLU A O 1
ATOM 617 N N . ALA A 1 81 ? -7.390 3.608 0.261 1.00 96.50 81 ALA A N 1
ATOM 618 C CA . ALA A 1 81 ? -6.723 2.667 -0.626 1.00 96.50 81 ALA A CA 1
ATOM 619 C C . ALA A 1 81 ? -6.104 3.371 -1.836 1.00 96.50 81 ALA A C 1
ATOM 621 O O . ALA A 1 81 ? -6.611 4.388 -2.307 1.00 96.50 81 ALA A O 1
ATOM 622 N N . ARG A 1 82 ? -5.011 2.799 -2.335 1.00 97.62 82 ARG A N 1
ATOM 623 C CA . ARG A 1 82 ? -4.287 3.218 -3.535 1.00 97.62 82 ARG A CA 1
ATOM 624 C C . ARG A 1 82 ? -3.956 1.978 -4.357 1.00 97.62 82 ARG A C 1
ATOM 626 O O . ARG A 1 82 ? -3.638 0.932 -3.789 1.00 97.62 82 ARG A O 1
ATOM 633 N N . GLN A 1 83 ? -4.027 2.103 -5.674 1.00 97.62 83 GLN A N 1
ATOM 634 C CA . GLN A 1 83 ? -3.613 1.065 -6.607 1.00 97.62 83 GLN A CA 1
ATOM 635 C C . GLN A 1 83 ? -2.460 1.594 -7.453 1.00 97.62 83 GLN A C 1
ATOM 637 O O . GLN A 1 83 ? -2.457 2.758 -7.849 1.00 97.62 83 GLN A O 1
ATOM 642 N N . PHE A 1 84 ? -1.493 0.729 -7.718 1.00 96.88 84 PHE A N 1
ATOM 643 C CA . PHE A 1 84 ? -0.356 1.014 -8.579 1.00 96.88 84 PHE A CA 1
ATOM 644 C C . PHE A 1 84 ? -0.238 -0.069 -9.646 1.00 96.88 84 PHE A C 1
ATOM 646 O O . PHE A 1 84 ? -0.549 -1.237 -9.377 1.00 96.88 84 PHE A O 1
ATOM 653 N N . ASP A 1 85 ? 0.206 0.308 -10.841 1.00 95.25 85 ASP A N 1
ATOM 654 C CA . ASP A 1 85 ? 0.648 -0.646 -11.851 1.00 95.25 85 ASP A CA 1
ATOM 655 C C . ASP A 1 85 ? 1.929 -1.321 -11.357 1.00 95.25 85 ASP A C 1
ATOM 657 O O . ASP A 1 85 ? 2.836 -0.671 -10.842 1.00 95.25 85 ASP A O 1
ATOM 661 N N . ARG A 1 86 ? 1.998 -2.646 -11.458 1.00 92.44 86 ARG A N 1
ATOM 662 C CA . ARG A 1 86 ? 3.133 -3.399 -10.921 1.00 92.44 86 ARG A CA 1
ATOM 663 C C . ARG A 1 86 ? 4.386 -3.266 -11.785 1.00 92.44 86 ARG A C 1
ATOM 665 O O . ARG A 1 86 ? 5.484 -3.375 -11.248 1.00 92.44 86 ARG A O 1
ATOM 672 N N . ALA A 1 87 ? 4.241 -3.086 -13.095 1.00 90.25 87 ALA A N 1
ATOM 673 C CA . ALA A 1 87 ? 5.378 -3.012 -14.002 1.00 90.25 87 ALA A CA 1
ATOM 674 C C . ALA A 1 87 ? 6.042 -1.632 -13.937 1.00 90.25 87 ALA A C 1
ATOM 676 O O . ALA A 1 87 ? 7.264 -1.553 -13.818 1.00 90.25 87 ALA A O 1
ATOM 677 N N . SER A 1 88 ? 5.258 -0.554 -13.965 1.00 91.25 88 SER A N 1
ATOM 678 C CA . SER A 1 88 ? 5.786 0.816 -13.935 1.00 91.25 88 SER A CA 1
ATOM 679 C C . SER A 1 88 ? 5.917 1.396 -12.527 1.00 91.25 88 SER A C 1
ATOM 681 O O . SER A 1 88 ? 6.726 2.297 -12.309 1.00 91.25 88 SER A O 1
ATOM 683 N N . GLY A 1 89 ? 5.128 0.897 -11.572 1.00 91.62 89 GLY A N 1
ATOM 684 C CA . GLY A 1 89 ? 4.976 1.493 -10.248 1.00 91.62 89 GLY A CA 1
ATOM 685 C C . GLY A 1 89 ? 4.058 2.716 -10.230 1.00 91.62 89 GLY A C 1
ATOM 686 O O . GLY A 1 89 ? 3.835 3.284 -9.168 1.00 91.62 89 GLY A O 1
ATOM 687 N N . GLU A 1 90 ? 3.504 3.139 -11.369 1.00 92.88 90 GLU A N 1
ATOM 688 C CA . GLU A 1 90 ? 2.677 4.344 -11.462 1.00 92.88 90 GLU A CA 1
ATOM 689 C C . GLU A 1 90 ? 1.327 4.192 -10.755 1.00 92.88 90 GLU A C 1
ATOM 691 O O . GLU A 1 90 ? 0.738 3.113 -10.697 1.00 92.88 90 GLU A O 1
ATOM 696 N N . PHE A 1 91 ? 0.813 5.304 -10.228 1.00 91.50 91 PHE A N 1
ATOM 697 C CA . PHE A 1 91 ? -0.507 5.348 -9.606 1.00 91.50 91 PHE A CA 1
ATOM 698 C C . PHE A 1 91 ? -1.618 5.145 -10.647 1.00 91.50 91 PHE A C 1
ATOM 700 O O . PHE A 1 91 ? -1.654 5.838 -11.664 1.00 91.50 91 PHE A O 1
ATOM 707 N N . VAL A 1 92 ? -2.550 4.233 -10.363 1.00 90.12 92 VAL A N 1
ATOM 708 C CA . VAL A 1 92 ? -3.734 3.967 -11.192 1.00 90.12 92 VAL A CA 1
ATOM 709 C C . VAL A 1 92 ? -4.924 4.732 -10.607 1.00 90.12 92 VAL A C 1
ATOM 711 O O . VAL A 1 92 ? -5.211 4.605 -9.414 1.00 90.12 92 VAL A O 1
ATOM 714 N N . VAL A 1 93 ? -5.581 5.548 -11.440 1.00 73.81 93 VAL A N 1
ATOM 715 C CA . VAL A 1 93 ? -6.750 6.377 -11.075 1.00 73.81 93 VAL A CA 1
ATOM 716 C C . VAL A 1 93 ? -8.021 5.543 -10.991 1.00 73.81 93 VAL A C 1
ATOM 718 O O . VAL A 1 93 ? -8.261 4.747 -11.925 1.00 73.81 93 VAL A O 1
#

Mean predicted aligned error: 4.8 Å

pLDDT: mean 88.74, std 9.8, range [53.16, 98.0]

Solvent-accessible surface area (backbone atoms only — not comparable to full-atom values): 5495 Å² total; per-residue (Å²): 135,88,81,66,64,66,48,82,46,62,91,78,52,46,73,48,76,53,56,49,94,65,46,50,88,91,46,87,68,26,19,34,26,38,38,34,37,38,38,69,83,62,92,76,59,85,86,48,65,38,23,48,79,47,80,48,78,57,95,60,34,40,36,41,30,40,33,28,54,36,80,90,74,74,40,77,39,83,72,46,74,52,42,22,35,53,79,48,26,46,80,56,132

Nearest PDB structures (foldseek):
  3msw-assembly1_A  TM=7.170E-01  e=3.175E-01  Bacteroides fragilis NCTC 9343
  6je4-assembly2_E  TM=6.861E-01  e=5.432E-01  Neisseria meningitidis 8013
  6je4-assembly3_K  TM=6.303E-01  e=4.821E-01  Neisseria meningitidis 8013
  8i34-assembly4_G  TM=3.996E-01  e=5.245E+00  Haliclona sp.

Radius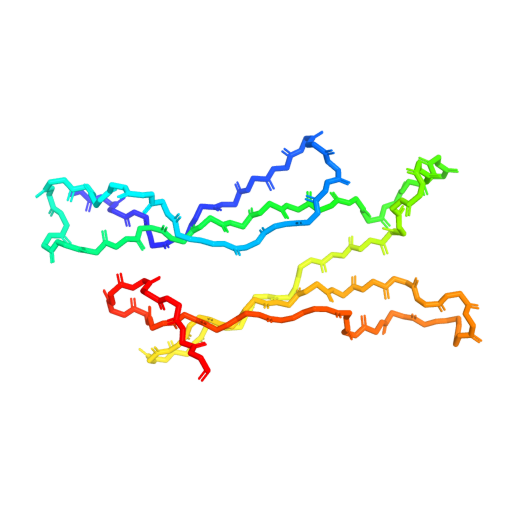 of gyration: 14.69 Å; Cα contacts (8 Å, |Δi|>4): 195; chains: 1; bounding box: 39×23×41 Å

Secondary structure (DSSP, 8-state):
----SEEEE-SS---EEEE-SS--TTTTTPPPEEEE---SS-SS-SSPPPEEEEEEE-SSEEEEEEEEEETTTTEEEEEEEEEEETTT-PEE-